Protein AF-A0A1B6GGP2-F1 (afdb_monomer)

Structure (mmCIF, N/CA/C/O backbone):
data_AF-A0A1B6GGP2-F1
#
_entry.id   AF-A0A1B6GGP2-F1
#
loop_
_atom_site.group_PDB
_atom_site.id
_atom_site.type_symbol
_atom_site.label_atom_id
_atom_site.label_alt_id
_atom_site.label_comp_id
_atom_site.label_asym_id
_atom_site.label_entity_id
_atom_site.label_seq_id
_atom_site.pdbx_PDB_ins_code
_atom_site.Cartn_x
_atom_site.Cartn_y
_atom_site.Cartn_z
_atom_site.occupancy
_atom_site.B_iso_or_equiv
_atom_site.auth_seq_id
_atom_site.auth_comp_id
_ato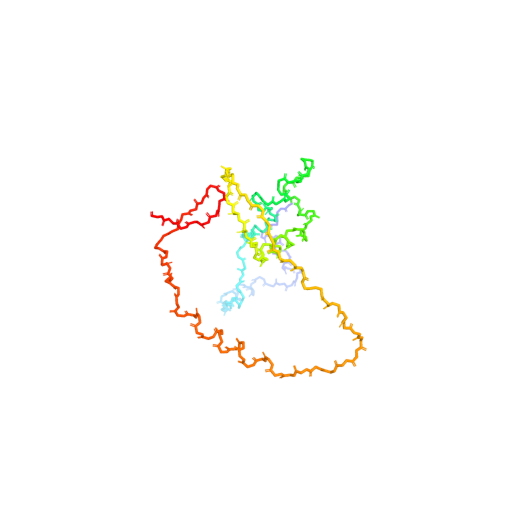m_site.auth_asym_id
_atom_site.auth_atom_id
_atom_site.pdbx_PDB_model_num
ATOM 1 N N . THR A 1 1 ? -20.973 7.653 -6.277 1.00 81.44 1 THR A N 1
ATOM 2 C CA . THR A 1 1 ? -21.259 8.327 -4.993 1.00 81.44 1 THR A CA 1
ATOM 3 C C . THR A 1 1 ? -20.070 8.109 -4.081 1.00 81.44 1 THR A C 1
ATOM 5 O O . THR A 1 1 ? -19.458 7.052 -4.179 1.00 81.44 1 THR A O 1
ATOM 8 N N . MET A 1 2 ? -19.672 9.104 -3.285 1.00 90.56 2 MET A N 1
ATOM 9 C CA . MET A 1 2 ? -18.612 8.913 -2.286 1.00 90.56 2 MET A CA 1
ATOM 10 C C . MET A 1 2 ? -19.253 8.600 -0.935 1.00 90.56 2 MET A C 1
ATOM 12 O O . MET A 1 2 ? -20.185 9.315 -0.566 1.00 90.56 2 MET A O 1
ATOM 16 N N . PRO A 1 3 ? -18.788 7.560 -0.225 1.00 94.00 3 PRO A N 1
ATOM 17 C CA . PRO A 1 3 ? -19.285 7.263 1.107 1.00 94.00 3 PRO A CA 1
ATOM 18 C C . PRO A 1 3 ? -18.897 8.380 2.079 1.00 94.00 3 PRO A C 1
ATOM 20 O O . PRO A 1 3 ? -17.784 8.913 2.033 1.00 94.00 3 PRO A O 1
ATOM 23 N N . THR A 1 4 ? -19.833 8.727 2.950 1.00 95.38 4 THR A N 1
ATOM 24 C CA . THR A 1 4 ? -19.685 9.705 4.027 1.00 95.38 4 THR A CA 1
ATOM 25 C C . THR A 1 4 ? -19.573 9.003 5.381 1.00 95.38 4 THR A C 1
ATOM 27 O O . THR A 1 4 ? -19.863 7.817 5.516 1.00 95.38 4 THR A O 1
ATOM 30 N N . VAL A 1 5 ? -19.174 9.738 6.421 1.00 93.75 5 VAL A N 1
ATOM 31 C CA . VAL A 1 5 ? -19.078 9.194 7.790 1.00 93.75 5 VAL A CA 1
ATOM 32 C C . VAL A 1 5 ? -20.444 8.737 8.319 1.00 93.75 5 VAL A C 1
ATOM 34 O O . VAL A 1 5 ? -20.526 7.752 9.046 1.00 93.75 5 VAL A O 1
ATOM 37 N N . ALA A 1 6 ? -21.527 9.406 7.910 1.00 94.12 6 ALA A N 1
ATOM 38 C CA . ALA A 1 6 ? -22.883 9.006 8.276 1.00 94.12 6 ALA A CA 1
ATOM 39 C C . ALA A 1 6 ? -23.241 7.620 7.714 1.00 94.12 6 ALA A C 1
ATOM 41 O O . ALA A 1 6 ? -23.880 6.827 8.401 1.00 94.12 6 ALA A O 1
ATOM 42 N N . ASP A 1 7 ? -22.766 7.298 6.506 1.00 95.75 7 ASP A N 1
ATOM 43 C CA . ASP A 1 7 ? -22.983 5.984 5.893 1.00 95.75 7 ASP A CA 1
ATOM 44 C C . ASP A 1 7 ? -22.272 4.872 6.684 1.00 95.75 7 ASP A C 1
ATOM 46 O O . ASP A 1 7 ? -22.797 3.768 6.814 1.00 95.75 7 ASP A O 1
ATOM 50 N N . ILE A 1 8 ? -21.109 5.172 7.276 1.00 93.81 8 ILE A N 1
ATOM 51 C CA . ILE A 1 8 ? -20.375 4.240 8.147 1.00 93.81 8 ILE A CA 1
ATOM 52 C C . ILE A 1 8 ? -21.141 4.004 9.450 1.00 93.81 8 ILE A C 1
ATOM 54 O O . ILE A 1 8 ? -21.271 2.860 9.878 1.00 93.81 8 ILE A O 1
ATOM 58 N N . ALA A 1 9 ? -21.686 5.059 10.062 1.00 93.25 9 ALA A N 1
ATOM 59 C CA . ALA A 1 9 ? -22.483 4.928 11.282 1.00 93.25 9 ALA A CA 1
ATOM 60 C C . ALA A 1 9 ? -23.729 4.051 11.057 1.00 93.25 9 ALA A C 1
ATOM 62 O O . ALA A 1 9 ? -24.050 3.206 11.892 1.00 93.25 9 ALA A O 1
ATOM 63 N N . LEU A 1 10 ? -24.392 4.201 9.904 1.00 94.81 10 LEU A N 1
ATOM 64 C CA . LEU A 1 10 ? -25.508 3.337 9.509 1.00 94.81 10 LEU A CA 1
ATOM 65 C C . LEU A 1 10 ? -25.064 1.882 9.309 1.00 94.81 10 LEU A C 1
ATOM 67 O O . LEU A 1 10 ? -25.736 0.977 9.800 1.00 94.81 10 LEU A O 1
ATOM 71 N N . ALA A 1 11 ? -23.929 1.653 8.642 1.00 96.12 11 ALA A N 1
ATOM 72 C CA . ALA A 1 11 ? -23.386 0.311 8.432 1.00 96.12 11 ALA A CA 1
ATOM 73 C C . ALA A 1 11 ? -22.989 -0.380 9.750 1.00 96.12 11 ALA A C 1
ATOM 75 O O . ALA A 1 11 ? -23.264 -1.560 9.937 1.00 96.12 11 ALA A O 1
ATOM 76 N N . PHE A 1 12 ? -22.385 0.350 10.689 1.00 95.69 12 PHE A N 1
ATOM 77 C CA . PHE A 1 12 ? -22.045 -0.178 12.013 1.00 95.69 12 PHE A CA 1
ATOM 78 C C . PHE A 1 12 ? -23.287 -0.536 12.822 1.00 95.69 12 PHE A C 1
ATOM 80 O O . PHE A 1 12 ? -23.315 -1.601 13.435 1.00 95.69 12 PHE A O 1
ATOM 87 N N . ASN A 1 13 ? -24.334 0.287 12.758 1.00 94.62 13 ASN A N 1
ATOM 88 C CA . ASN A 1 13 ? -25.605 -0.036 13.396 1.00 94.62 13 ASN A CA 1
ATOM 89 C C . ASN A 1 13 ? -26.251 -1.298 12.790 1.00 94.62 13 ASN A C 1
A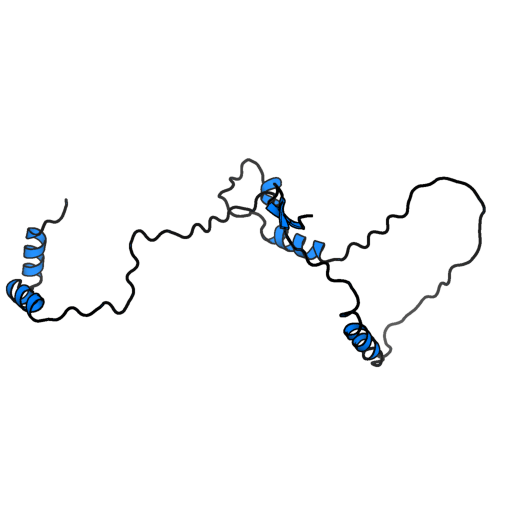TOM 91 O O . ASN A 1 13 ? -26.748 -2.140 13.532 1.00 94.62 13 ASN A O 1
ATOM 95 N N . ASP A 1 14 ? -26.195 -1.465 11.464 1.00 97.12 14 ASP A N 1
ATOM 96 C CA . ASP A 1 14 ? -26.683 -2.673 10.775 1.00 97.12 14 ASP A CA 1
ATOM 97 C C . ASP A 1 14 ? -25.894 -3.935 11.176 1.00 97.12 14 ASP A C 1
ATOM 99 O O . ASP A 1 14 ? -26.455 -5.018 11.323 1.00 97.12 14 ASP A O 1
ATOM 103 N N . TRP A 1 15 ? -24.591 -3.791 11.432 1.00 96.56 15 TRP A N 1
ATOM 104 C CA . TRP A 1 15 ? -23.718 -4.879 11.889 1.00 96.56 15 TRP A CA 1
ATOM 105 C C . TRP A 1 15 ? -23.746 -5.116 13.405 1.00 96.56 15 TRP A C 1
ATOM 107 O O . TRP A 1 15 ? -23.053 -6.011 13.890 1.00 96.56 15 TRP A O 1
ATOM 117 N N . GLY A 1 16 ? -24.531 -4.342 14.160 1.00 95.81 16 GLY A N 1
ATOM 118 C CA . GLY A 1 16 ? -24.600 -4.450 15.619 1.00 95.81 16 GLY A CA 1
ATOM 119 C C . GLY A 1 16 ? -23.326 -3.991 16.335 1.00 95.81 16 GLY A C 1
ATOM 120 O O . GLY A 1 16 ? -23.034 -4.468 17.429 1.00 95.81 16 GLY A O 1
ATOM 121 N N . VAL A 1 17 ? -22.554 -3.089 15.724 1.00 96.00 17 VAL A N 1
ATOM 122 C CA . VAL A 1 17 ? -21.361 -2.475 16.320 1.00 96.00 17 VAL A CA 1
ATOM 123 C C . VAL A 1 17 ? -21.765 -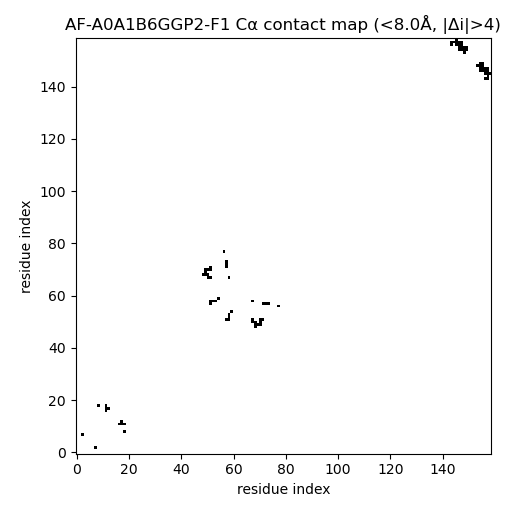1.210 17.080 1.00 96.00 17 VAL A C 1
ATOM 125 O O . VAL A 1 17 ? -22.305 -0.269 16.497 1.00 96.00 17 VAL A O 1
ATOM 128 N N . ASN A 1 18 ? -21.473 -1.169 18.381 1.00 94.81 18 ASN A N 1
ATOM 129 C CA . ASN A 1 18 ? -21.747 -0.013 19.232 1.00 94.81 18 ASN A CA 1
ATOM 130 C C . ASN A 1 18 ? -20.618 1.028 19.133 1.00 94.81 18 ASN A C 1
ATOM 132 O O . ASN A 1 18 ? -19.458 0.742 19.424 1.00 94.81 18 ASN A O 1
ATOM 136 N N . ILE A 1 19 ? -20.963 2.257 18.745 1.00 91.94 19 ILE A N 1
ATOM 137 C CA . ILE A 1 19 ? -19.995 3.349 18.561 1.00 91.94 19 ILE A CA 1
ATOM 138 C C . ILE A 1 19 ? -19.403 3.802 19.903 1.00 91.94 19 ILE A C 1
ATOM 140 O O . ILE A 1 19 ? -18.209 4.079 19.965 1.00 91.94 19 ILE A O 1
ATOM 144 N N . SER A 1 20 ? -20.192 3.829 20.982 1.00 93.88 20 SER A N 1
ATOM 145 C CA . SER A 1 20 ? -19.707 4.250 22.306 1.00 93.88 20 SER A CA 1
ATOM 146 C C . SER A 1 20 ? -18.654 3.293 22.870 1.00 93.88 20 SER A C 1
ATOM 148 O O . SER A 1 20 ? -17.674 3.727 23.465 1.00 93.88 20 SER A O 1
ATOM 150 N N . GLU A 1 21 ? -18.813 1.991 22.627 1.00 95.00 21 GLU A N 1
ATOM 151 C CA . GLU A 1 21 ? -17.805 0.986 22.993 1.00 95.00 21 GLU A CA 1
ATOM 152 C C . GLU A 1 21 ? -16.533 1.124 22.147 1.00 95.00 21 GLU A C 1
ATOM 154 O O . GLU A 1 21 ? -15.435 0.839 22.618 1.00 95.00 21 GLU A O 1
ATOM 159 N N . LEU A 1 22 ? -16.655 1.587 20.897 1.00 92.38 22 LEU A N 1
ATOM 160 C CA . LEU A 1 22 ? -15.503 1.849 20.038 1.00 92.38 22 LEU A CA 1
ATOM 161 C C . LEU A 1 22 ? -14.669 3.030 20.561 1.00 92.38 22 LEU A C 1
ATOM 163 O O . LEU A 1 22 ? -13.442 2.980 20.498 1.00 92.38 22 LEU A O 1
ATOM 167 N N . GLU A 1 23 ? -15.321 4.074 21.084 1.00 92.06 23 GLU A N 1
ATOM 168 C CA . GLU A 1 23 ? -14.646 5.205 21.737 1.00 92.06 23 GLU A CA 1
ATOM 169 C C . GLU A 1 23 ? -13.870 4.738 22.974 1.00 92.06 23 GLU A C 1
ATOM 171 O O . GLU A 1 23 ? -12.679 5.027 23.098 1.00 92.06 23 GLU A O 1
ATOM 176 N N . GLU A 1 24 ? -14.515 3.935 23.825 1.00 96.00 24 GLU A N 1
ATOM 177 C CA . GLU A 1 24 ? -13.888 3.306 24.991 1.00 96.00 24 GLU A CA 1
ATOM 178 C C . GLU A 1 24 ? -12.683 2.439 24.583 1.00 96.00 24 GLU A C 1
ATOM 180 O O . GLU A 1 24 ? -11.599 2.528 25.166 1.00 96.00 24 GLU A O 1
ATOM 185 N N . TYR A 1 25 ? -12.838 1.635 23.529 1.00 94.56 25 TYR A N 1
ATOM 186 C CA . TYR A 1 25 ? -11.772 0.788 23.002 1.00 94.56 25 TYR A CA 1
ATOM 187 C C . TYR A 1 25 ? -10.558 1.607 22.543 1.00 94.56 25 TYR A C 1
ATOM 189 O O . TYR A 1 25 ? -9.424 1.231 22.833 1.00 94.56 25 TYR A O 1
ATOM 197 N N . VAL A 1 26 ? -10.768 2.731 21.852 1.00 92.75 26 VAL A N 1
ATOM 198 C CA . VAL A 1 26 ? -9.669 3.595 21.386 1.00 92.75 26 VAL A CA 1
ATOM 199 C C . VAL A 1 26 ? -8.905 4.226 22.555 1.00 92.75 26 VAL A C 1
ATOM 201 O O . VAL A 1 26 ? -7.691 4.402 22.451 1.00 92.75 26 VAL A O 1
ATOM 204 N N . GLU A 1 27 ? -9.583 4.552 23.658 1.00 94.19 27 GLU A N 1
ATOM 205 C CA . GLU A 1 27 ? -8.951 5.151 24.839 1.00 94.19 27 GLU A CA 1
ATOM 206 C C . GLU A 1 27 ? -8.164 4.126 25.667 1.00 94.19 27 GLU A C 1
ATOM 208 O O . GLU A 1 27 ? -7.039 4.403 26.095 1.00 94.19 27 GLU A O 1
ATOM 213 N N . TYR A 1 28 ? -8.730 2.936 25.881 1.00 95.56 28 TYR A N 1
ATOM 214 C CA . TYR A 1 28 ? -8.164 1.965 26.821 1.00 95.56 28 TYR A CA 1
ATOM 215 C C . TYR A 1 28 ? -7.327 0.859 26.177 1.00 95.56 28 TYR A C 1
ATOM 217 O O . TYR A 1 28 ? -6.543 0.209 26.878 1.00 95.56 28 TYR A O 1
ATOM 225 N N . VAL A 1 29 ? -7.440 0.628 24.867 1.00 95.12 29 VAL A N 1
ATOM 226 C CA . VAL A 1 29 ? -6.671 -0.417 24.181 1.00 95.12 29 VAL A CA 1
ATOM 227 C C . VAL A 1 29 ? -5.464 0.182 23.472 1.00 95.12 29 VAL A C 1
ATOM 229 O O . VAL A 1 29 ? -5.574 0.949 22.519 1.00 95.12 29 VAL A O 1
ATOM 232 N N . ALA A 1 30 ? -4.271 -0.213 23.925 1.00 88.88 30 ALA A N 1
ATOM 233 C CA . ALA A 1 30 ? -3.024 0.216 23.309 1.00 88.88 30 ALA A CA 1
ATOM 234 C C . ALA A 1 30 ? -2.929 -0.287 21.853 1.00 88.88 30 ALA A C 1
ATOM 236 O O . ALA A 1 30 ? -3.176 -1.470 21.591 1.00 88.88 30 ALA A O 1
ATOM 237 N N . PRO A 1 31 ? -2.522 0.567 20.897 1.00 87.12 31 PRO A N 1
ATOM 238 C CA . PRO A 1 31 ? -2.359 0.148 19.516 1.00 87.12 31 PRO A CA 1
ATOM 239 C C . PRO A 1 31 ? -1.230 -0.880 19.412 1.00 87.12 31 PRO A C 1
ATOM 241 O O . PRO A 1 31 ? -0.106 -0.651 19.864 1.00 87.12 31 PRO A O 1
ATOM 244 N N . VAL A 1 32 ? -1.524 -2.016 18.783 1.00 87.81 32 VAL A N 1
ATOM 245 C CA . VAL A 1 32 ? -0.523 -3.049 18.511 1.00 87.81 32 VAL A CA 1
ATOM 246 C C . VAL A 1 32 ? 0.249 -2.658 17.247 1.00 87.81 32 VAL A C 1
ATOM 248 O O . VAL A 1 32 ? -0.376 -2.455 16.201 1.00 87.81 32 VAL A O 1
ATOM 251 N N . PRO A 1 33 ? 1.592 -2.555 17.293 1.00 86.25 33 PRO A N 1
ATOM 252 C CA . PRO A 1 33 ? 2.387 -2.307 16.098 1.00 86.25 33 PRO A CA 1
ATOM 253 C C . PRO A 1 33 ? 2.142 -3.394 15.052 1.00 86.25 33 PRO A C 1
ATOM 255 O O . PRO A 1 33 ? 2.101 -4.582 15.375 1.00 86.25 33 PRO A O 1
ATOM 258 N N . CYS A 1 34 ? 2.006 -3.003 13.785 1.00 83.56 34 CYS A N 1
ATOM 259 C CA . CYS A 1 34 ? 1.874 -3.978 12.711 1.00 83.56 34 CYS A CA 1
ATOM 260 C C . CYS A 1 34 ? 3.152 -4.826 12.639 1.00 83.56 34 CYS A C 1
ATOM 262 O O . CYS A 1 34 ? 4.245 -4.291 12.458 1.00 83.56 34 CYS A O 1
ATOM 264 N N . ALA A 1 35 ? 3.019 -6.148 12.774 1.00 87.81 35 ALA A N 1
ATOM 265 C CA . ALA A 1 35 ? 4.157 -7.067 12.702 1.00 87.81 35 ALA A CA 1
ATOM 266 C C . ALA A 1 35 ? 4.776 -7.142 11.292 1.00 87.81 35 ALA A C 1
ATOM 268 O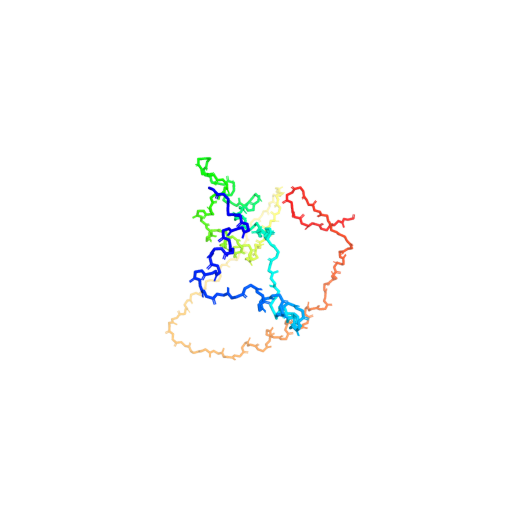 O . ALA A 1 35 ? 5.892 -7.632 11.131 1.00 87.81 35 ALA A O 1
ATOM 269 N N . VAL A 1 36 ? 4.054 -6.671 10.271 1.00 89.50 36 VAL A N 1
ATOM 270 C CA . VAL A 1 36 ? 4.456 -6.727 8.866 1.00 89.50 36 VAL A CA 1
ATOM 271 C C . VAL A 1 36 ? 4.632 -5.309 8.336 1.00 89.50 36 VAL A C 1
ATOM 273 O O . VAL A 1 36 ? 3.795 -4.437 8.560 1.00 89.50 36 VAL A O 1
ATOM 276 N N . SER A 1 37 ? 5.719 -5.080 7.600 1.00 86.31 37 SER A N 1
ATOM 277 C CA . SER A 1 37 ? 5.919 -3.821 6.885 1.00 86.31 37 SER A CA 1
ATOM 278 C C . SER A 1 37 ? 4.847 -3.676 5.805 1.00 86.31 37 SER A C 1
ATOM 280 O O . SER A 1 37 ? 4.819 -4.447 4.844 1.00 86.31 37 SER A O 1
ATOM 282 N N . VAL A 1 38 ? 3.948 -2.705 5.970 1.00 84.56 38 VAL A N 1
ATOM 283 C CA . VAL A 1 38 ? 2.935 -2.395 4.958 1.00 84.56 38 VAL A CA 1
ATOM 284 C C . VAL A 1 38 ? 3.618 -1.630 3.819 1.00 84.56 38 VAL A C 1
ATOM 286 O O . VAL A 1 38 ? 4.196 -0.566 4.069 1.00 84.56 38 VAL A O 1
ATOM 289 N N . PRO A 1 39 ? 3.575 -2.133 2.571 1.00 82.62 39 PRO A N 1
ATOM 290 C CA . PRO A 1 39 ? 4.160 -1.429 1.442 1.00 82.62 39 PRO A CA 1
ATOM 291 C C . PRO A 1 39 ? 3.453 -0.087 1.245 1.00 82.62 39 PRO A C 1
ATOM 293 O O . PRO A 1 39 ? 2.223 -0.001 1.229 1.00 82.62 39 PRO A O 1
ATOM 296 N N . LYS A 1 40 ? 4.239 0.980 1.097 1.00 85.12 40 LYS A N 1
ATOM 297 C CA . LYS A 1 40 ? 3.705 2.311 0.812 1.00 85.12 40 LYS A CA 1
ATOM 298 C C . LYS A 1 40 ? 3.284 2.357 -0.650 1.00 85.12 40 LYS A C 1
ATOM 300 O O . LYS A 1 40 ? 4.124 2.234 -1.534 1.00 85.12 40 LYS A O 1
ATOM 305 N N . PHE A 1 41 ? 1.987 2.517 -0.888 1.00 82.62 41 PHE A N 1
ATOM 306 C CA . PHE A 1 41 ? 1.464 2.721 -2.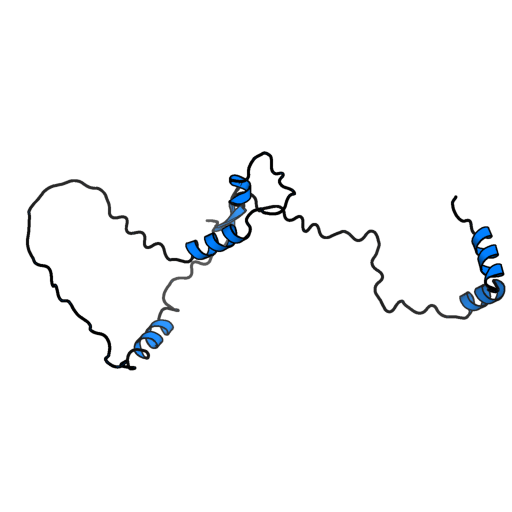231 1.00 82.62 41 PHE A CA 1
ATOM 307 C C . PHE A 1 41 ? 1.508 4.205 -2.625 1.00 82.62 41 PHE A C 1
ATOM 309 O O . PHE A 1 41 ? 1.261 5.063 -1.776 1.00 82.62 41 PHE A O 1
ATOM 316 N N . PRO A 1 42 ? 1.764 4.507 -3.908 1.00 88.88 42 PRO A N 1
ATOM 317 C CA . PRO A 1 42 ? 2.063 3.553 -4.976 1.00 88.88 42 PRO A CA 1
ATOM 318 C C . PRO A 1 42 ? 3.484 2.983 -4.849 1.00 88.88 42 PRO A C 1
ATOM 320 O O . PRO A 1 42 ? 4.442 3.727 -4.675 1.00 88.88 42 PRO A O 1
ATOM 323 N N . VAL A 1 43 ? 3.607 1.655 -4.932 1.00 82.06 43 VAL A N 1
ATOM 324 C CA . VAL A 1 43 ? 4.911 0.986 -4.980 1.00 82.06 43 VAL A CA 1
ATOM 325 C C . VAL A 1 43 ? 5.487 1.230 -6.370 1.00 82.06 43 VAL A C 1
ATOM 327 O O . VAL A 1 43 ? 4.833 0.908 -7.368 1.00 82.06 43 VAL A O 1
ATOM 330 N N . GLU A 1 44 ? 6.680 1.818 -6.442 1.00 77.81 44 GLU A N 1
ATOM 331 C CA . GLU A 1 44 ? 7.412 1.930 -7.702 1.00 77.81 44 GLU A CA 1
ATOM 332 C C . GLU A 1 44 ? 7.608 0.521 -8.266 1.00 77.81 44 GLU A C 1
ATOM 334 O O . GLU A 1 44 ? 8.111 -0.372 -7.587 1.00 77.81 44 GLU A O 1
ATOM 339 N N . ARG A 1 45 ? 7.127 0.283 -9.489 1.00 77.94 45 ARG A N 1
ATOM 340 C CA . ARG A 1 45 ? 7.344 -1.004 -10.145 1.00 77.94 45 ARG A CA 1
ATOM 341 C C . ARG A 1 45 ? 8.746 -1.013 -10.719 1.00 77.94 45 ARG A C 1
ATOM 343 O O . ARG A 1 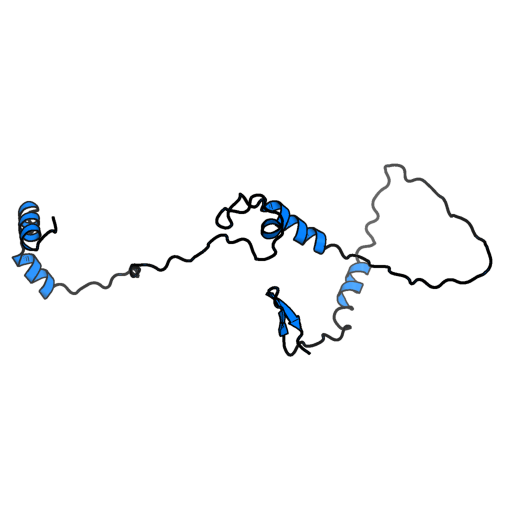45 ? 9.067 -0.148 -11.533 1.00 77.94 45 ARG A O 1
ATOM 350 N N . ASP A 1 46 ? 9.523 -2.029 -10.364 1.00 74.25 46 ASP A N 1
ATOM 351 C CA . ASP A 1 46 ? 10.794 -2.287 -11.025 1.00 74.25 46 ASP A CA 1
ATOM 352 C C . ASP A 1 46 ? 10.553 -2.448 -12.530 1.00 74.25 46 ASP A C 1
ATOM 354 O O . ASP A 1 46 ? 9.787 -3.300 -12.996 1.00 74.25 4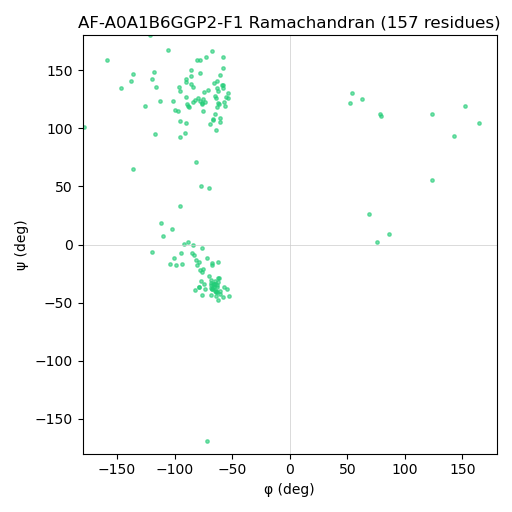6 ASP A O 1
ATOM 358 N N . SER A 1 47 ? 11.174 -1.563 -13.307 1.00 70.25 47 SER A N 1
ATOM 359 C CA . SER A 1 47 ? 11.034 -1.513 -14.758 1.00 70.25 47 SER A CA 1
ATOM 360 C C . SER A 1 47 ? 11.953 -2.549 -15.404 1.00 70.25 47 SER A C 1
ATOM 362 O O . SER A 1 47 ? 12.932 -2.204 -16.065 1.00 70.25 47 SER A O 1
ATOM 364 N N . HIS A 1 48 ? 11.621 -3.833 -15.259 1.00 68.56 48 HIS A N 1
ATOM 365 C CA . HIS A 1 48 ? 12.216 -4.920 -16.049 1.00 68.56 48 HIS A CA 1
ATOM 366 C C . HIS A 1 48 ? 11.620 -4.957 -17.459 1.00 68.56 48 HIS A C 1
ATOM 368 O O . HIS A 1 48 ? 11.136 -5.986 -17.931 1.00 68.56 48 HIS A O 1
ATOM 374 N N . LEU A 1 49 ? 11.596 -3.808 -18.133 1.00 71.00 49 LEU A N 1
ATOM 375 C CA . LEU A 1 49 ? 11.298 -3.803 -19.553 1.00 71.00 49 LEU A CA 1
ATOM 376 C C . LEU A 1 49 ? 12.401 -4.633 -20.207 1.00 71.00 49 LEU A C 1
ATOM 378 O O . LEU A 1 49 ? 13.579 -4.318 -20.047 1.00 71.00 49 LEU A O 1
ATOM 382 N N . ASN A 1 50 ? 12.017 -5.711 -20.892 1.00 69.69 50 ASN A N 1
ATOM 383 C CA . ASN A 1 50 ? 12.911 -6.595 -21.645 1.00 69.69 50 ASN A CA 1
ATOM 384 C C . ASN A 1 50 ? 13.448 -5.876 -22.893 1.00 69.69 50 ASN A C 1
ATOM 386 O O . ASN A 1 50 ? 13.352 -6.384 -24.008 1.00 69.69 50 ASN A O 1
ATOM 390 N N . LEU A 1 51 ? 13.952 -4.654 -22.713 1.00 78.25 51 LEU A N 1
ATOM 391 C CA . LEU A 1 51 ? 14.576 -3.876 -23.757 1.00 78.25 51 LEU A CA 1
ATOM 392 C C . LEU A 1 51 ? 15.812 -4.643 -24.192 1.00 78.25 51 LEU A C 1
ATOM 394 O O . LEU A 1 51 ? 16.729 -4.900 -23.407 1.00 78.25 51 LEU A O 1
ATOM 398 N N . LEU A 1 52 ? 15.801 -5.028 -25.458 1.00 79.94 52 LEU A N 1
ATOM 399 C CA . LEU A 1 52 ? 16.944 -5.661 -26.078 1.00 79.94 52 LEU A CA 1
ATOM 400 C C . LEU A 1 52 ? 18.143 -4.713 -25.976 1.00 79.94 52 LEU A C 1
ATOM 402 O O . LEU A 1 52 ? 18.019 -3.501 -26.175 1.00 79.94 52 LEU A O 1
ATOM 406 N N . LYS A 1 53 ? 19.317 -5.260 -25.650 1.00 83.19 53 LYS A N 1
ATOM 407 C CA . LYS A 1 53 ? 20.532 -4.457 -25.466 1.00 83.19 53 LYS A CA 1
ATOM 408 C C . LYS A 1 53 ? 20.834 -3.677 -26.755 1.00 83.19 53 LYS A C 1
ATOM 410 O O . LYS A 1 53 ? 20.790 -4.283 -27.831 1.00 83.19 53 LYS A O 1
ATOM 415 N N . PRO A 1 54 ? 21.177 -2.377 -26.694 1.00 82.25 54 PRO A N 1
ATOM 416 C CA . PRO A 1 54 ? 21.594 -1.624 -27.874 1.00 82.25 54 PRO A CA 1
ATOM 417 C C . PRO A 1 54 ? 22.746 -2.328 -28.602 1.00 82.25 54 PRO A C 1
ATOM 419 O O . PRO A 1 54 ? 23.721 -2.735 -27.976 1.00 82.25 54 PRO A O 1
ATOM 422 N N . GLY A 1 55 ? 22.621 -2.512 -29.918 1.00 81.06 55 GLY A N 1
ATOM 423 C CA . GLY A 1 55 ? 23.615 -3.236 -30.719 1.00 81.06 55 GLY A CA 1
ATOM 424 C C . GLY A 1 55 ? 23.589 -4.764 -30.576 1.00 81.06 55 GLY A C 1
ATOM 425 O O . GLY A 1 55 ? 24.403 -5.428 -31.214 1.00 81.06 55 GLY A O 1
ATOM 426 N N . SER A 1 56 ? 22.664 -5.336 -29.791 1.00 86.62 56 SER A N 1
ATOM 427 C CA . SER A 1 56 ? 22.396 -6.780 -29.835 1.00 86.62 56 SER A CA 1
ATOM 428 C C . SER A 1 56 ? 21.990 -7.194 -31.244 1.00 86.62 56 SER A C 1
ATOM 430 O O . SER A 1 56 ? 21.419 -6.410 -32.012 1.00 86.62 56 SER A O 1
ATOM 432 N N . ARG A 1 57 ? 22.277 -8.451 -31.586 1.00 86.19 57 ARG A N 1
ATOM 433 C CA . ARG A 1 57 ? 22.005 -8.985 -32.918 1.00 86.19 57 ARG A CA 1
ATOM 434 C C . ARG A 1 57 ? 20.554 -8.756 -33.314 1.00 86.19 57 ARG A C 1
ATOM 436 O O . ARG A 1 57 ? 20.299 -8.291 -34.415 1.00 86.19 57 ARG A O 1
ATOM 443 N N . GLU A 1 58 ? 19.626 -9.011 -32.396 1.00 89.44 58 GLU A N 1
ATOM 444 C CA . GLU A 1 58 ? 18.210 -8.811 -32.662 1.00 89.44 58 GLU A CA 1
ATOM 445 C C . GLU A 1 58 ? 17.842 -7.331 -32.834 1.00 89.44 58 GLU A C 1
ATOM 447 O O . GLU A 1 58 ? 17.094 -7.018 -33.751 1.00 89.44 58 GLU A O 1
ATOM 452 N N . VAL A 1 59 ? 18.414 -6.395 -32.066 1.00 89.62 59 VAL A N 1
ATOM 453 C CA . VAL A 1 59 ? 18.195 -4.949 -32.295 1.00 89.62 59 VAL A CA 1
ATOM 454 C C . VAL A 1 59 ? 18.597 -4.525 -33.707 1.00 89.62 59 VAL A C 1
ATOM 456 O O . VAL A 1 59 ? 17.920 -3.692 -34.306 1.00 89.62 59 VAL A O 1
ATOM 459 N N . VAL A 1 60 ? 19.668 -5.110 -34.246 1.00 88.38 60 VAL A N 1
ATOM 460 C CA . VAL A 1 60 ? 20.202 -4.773 -35.573 1.00 88.38 60 VAL A CA 1
ATOM 461 C C . VAL A 1 60 ? 19.461 -5.491 -36.702 1.00 88.38 60 VAL A C 1
ATOM 463 O O . VAL A 1 60 ? 19.260 -4.909 -37.766 1.00 88.38 60 VAL A O 1
ATOM 466 N N . THR A 1 61 ? 19.081 -6.755 -36.507 1.00 89.31 61 THR A N 1
ATOM 467 C CA . THR A 1 61 ? 18.551 -7.605 -37.587 1.00 89.31 61 THR A CA 1
ATOM 468 C C . THR A 1 61 ? 17.034 -7.736 -37.590 1.00 89.31 61 THR A C 1
ATOM 470 O O . THR A 1 61 ? 16.477 -8.241 -38.569 1.00 89.31 61 THR A O 1
ATOM 473 N N . ARG A 1 62 ? 16.343 -7.301 -36.530 1.00 89.31 62 ARG A N 1
ATOM 474 C CA . ARG A 1 62 ? 14.883 -7.399 -36.461 1.00 89.31 62 ARG A CA 1
ATOM 475 C C . ARG A 1 62 ? 14.204 -6.563 -37.558 1.00 89.31 62 ARG A C 1
ATOM 477 O O . ARG A 1 62 ? 14.627 -5.438 -37.830 1.00 89.31 62 ARG A O 1
ATOM 484 N N . PRO A 1 63 ? 13.116 -7.064 -38.165 1.00 92.31 63 PRO A N 1
ATOM 485 C CA . PRO A 1 63 ? 12.337 -6.299 -39.132 1.00 92.31 63 PRO A CA 1
ATOM 486 C C . PRO A 1 63 ? 11.740 -5.017 -38.539 1.00 92.31 63 PRO A C 1
ATOM 488 O O . PRO A 1 63 ? 11.278 -4.999 -37.400 1.00 92.31 63 PRO A O 1
ATOM 491 N N . VAL A 1 64 ? 11.647 -3.964 -39.356 1.00 91.56 64 VAL A N 1
ATOM 492 C CA . VAL A 1 64 ? 11.150 -2.632 -38.945 1.00 91.56 64 VAL A CA 1
ATOM 493 C C . VAL A 1 64 ? 9.696 -2.659 -38.452 1.00 91.56 64 VAL A C 1
ATOM 495 O O . VAL A 1 64 ? 9.316 -1.860 -37.603 1.00 91.56 64 VAL A O 1
ATOM 498 N N . HIS A 1 65 ? 8.876 -3.591 -38.943 1.00 94.19 65 HIS A N 1
ATOM 499 C CA . HIS A 1 65 ? 7.483 -3.740 -38.507 1.00 94.19 65 HIS A CA 1
ATOM 500 C C . HIS A 1 65 ? 7.334 -4.415 -37.129 1.00 94.19 65 HIS A C 1
ATOM 502 O O . HIS A 1 65 ? 6.214 -4.574 -36.647 1.00 94.19 65 HIS A O 1
ATOM 508 N N . ILE A 1 66 ? 8.430 -4.855 -36.503 1.00 91.44 66 ILE A N 1
ATOM 509 C CA . ILE A 1 66 ? 8.440 -5.433 -35.155 1.00 91.44 66 ILE A CA 1
ATOM 510 C C . ILE A 1 66 ? 8.929 -4.361 -34.192 1.00 91.44 66 ILE A C 1
ATOM 512 O O . ILE A 1 66 ? 10.009 -3.802 -34.358 1.00 91.44 66 ILE A O 1
ATOM 516 N N . HIS A 1 67 ? 8.139 -4.046 -33.172 1.00 87.62 67 HIS A N 1
ATOM 517 C CA . HIS A 1 67 ? 8.433 -2.928 -32.279 1.00 87.62 67 HIS A CA 1
ATOM 518 C C . HIS A 1 67 ? 9.372 -3.327 -31.131 1.00 87.62 67 HIS A C 1
ATOM 520 O O . HIS A 1 67 ? 9.409 -4.480 -30.721 1.00 87.62 67 HIS A O 1
ATOM 526 N N . GLU A 1 68 ? 10.182 -2.393 -30.633 1.00 82.44 68 GLU A N 1
ATOM 527 C CA . GLU A 1 68 ? 11.254 -2.623 -29.633 1.00 82.44 68 GLU A CA 1
ATOM 528 C C . GLU A 1 68 ? 10.771 -3.025 -28.241 1.00 82.44 68 GLU A C 1
ATOM 530 O O . GLU A 1 68 ? 11.542 -3.557 -27.454 1.00 82.44 68 GLU A O 1
ATOM 535 N N . HIS A 1 69 ? 9.493 -2.795 -27.947 1.00 84.06 69 HIS A N 1
ATOM 536 C CA . HIS A 1 69 ? 8.874 -3.194 -26.688 1.00 84.06 69 HIS A CA 1
ATOM 537 C C . HIS A 1 69 ? 8.415 -4.658 -26.694 1.00 84.06 69 HIS A C 1
ATOM 539 O O . HIS A 1 69 ? 7.979 -5.162 -25.660 1.00 84.06 69 HIS A O 1
ATOM 545 N N . LEU A 1 70 ? 8.446 -5.326 -27.854 1.00 86.44 70 LEU A N 1
ATOM 546 C CA . LEU A 1 70 ? 8.147 -6.747 -27.938 1.00 86.44 70 LEU A CA 1
ATOM 547 C C . LEU A 1 70 ? 9.357 -7.563 -27.460 1.00 86.44 70 LEU A C 1
ATOM 549 O O . LEU A 1 70 ? 10.494 -7.132 -27.658 1.00 86.44 70 LEU A O 1
ATOM 553 N N . PRO A 1 71 ? 9.128 -8.736 -26.845 1.00 86.69 71 PRO A N 1
ATOM 554 C CA . PRO A 1 71 ? 10.207 -9.630 -26.444 1.00 86.69 71 PRO A CA 1
ATOM 555 C C . PRO A 1 71 ? 11.092 -10.050 -27.621 1.00 86.69 71 PRO A C 1
ATOM 557 O O . PRO A 1 71 ? 10.656 -10.019 -28.773 1.00 86.69 71 PRO A O 1
ATOM 560 N N . ALA A 1 72 ? 12.298 -10.526 -27.303 1.00 86.56 72 ALA A N 1
ATOM 561 C CA . ALA A 1 72 ? 13.189 -11.125 -28.288 1.00 86.56 72 ALA A CA 1
ATOM 562 C C . ALA A 1 72 ? 12.494 -12.291 -29.023 1.00 86.56 72 ALA A C 1
ATOM 564 O O . ALA A 1 72 ? 11.981 -13.212 -28.385 1.00 86.56 72 ALA A O 1
ATOM 565 N N . MET A 1 73 ? 12.489 -12.271 -30.355 1.00 87.25 73 MET A N 1
ATOM 566 C CA . MET A 1 73 ? 11.986 -13.342 -31.215 1.00 87.25 73 MET A CA 1
ATOM 567 C C . MET A 1 73 ? 12.860 -14.591 -31.141 1.00 87.25 73 MET A C 1
ATOM 569 O O . MET A 1 73 ? 12.348 -15.705 -31.296 1.00 87.25 73 MET A O 1
ATOM 573 N N . HIS A 1 74 ? 14.174 -14.421 -30.949 1.00 85.69 74 HIS A N 1
ATOM 574 C CA . HIS A 1 74 ? 15.127 -15.532 -30.964 1.00 85.69 74 HIS A CA 1
ATOM 575 C C . HIS A 1 74 ? 16.156 -15.465 -29.820 1.00 85.69 74 HIS A C 1
ATOM 577 O O . HIS A 1 74 ? 17.355 -15.345 -30.098 1.00 85.69 74 HIS A O 1
ATOM 583 N N . PRO A 1 75 ? 15.726 -15.594 -28.548 1.00 82.81 75 PRO A N 1
ATOM 584 C CA . PRO A 1 75 ? 16.622 -15.526 -27.388 1.00 82.81 75 PRO A CA 1
ATOM 585 C C . PRO A 1 75 ? 17.804 -16.507 -27.466 1.00 82.81 75 PRO A C 1
ATOM 587 O O . PRO A 1 75 ? 18.935 -16.164 -27.135 1.00 82.81 75 PRO A O 1
ATOM 590 N N . GLN A 1 76 ? 17.560 -17.715 -27.979 1.00 82.19 76 GLN A N 1
ATOM 591 C CA . GLN A 1 76 ? 18.548 -18.793 -28.066 1.00 82.19 76 GLN A CA 1
ATOM 592 C C . GLN A 1 76 ? 19.761 -18.455 -28.944 1.00 82.19 76 GLN A C 1
ATOM 594 O O . GLN A 1 76 ? 20.862 -18.944 -28.709 1.00 82.19 76 GLN A O 1
ATOM 599 N N . LEU A 1 77 ? 19.581 -17.591 -29.946 1.00 79.25 77 LEU A N 1
ATOM 600 C CA . LEU A 1 77 ? 20.651 -17.270 -30.886 1.00 79.25 77 LEU A CA 1
ATOM 601 C C . LEU A 1 77 ? 21.659 -16.266 -30.303 1.00 79.25 77 LEU A C 1
ATOM 603 O O . LEU A 1 77 ? 22.739 -16.088 -30.864 1.00 79.25 77 LEU A O 1
ATOM 607 N N . GLU A 1 78 ? 21.305 -15.591 -29.205 1.00 70.88 78 GLU A N 1
ATOM 608 C CA . GLU A 1 78 ? 22.220 -14.718 -28.469 1.00 70.88 78 GLU A CA 1
ATOM 609 C C . GLU A 1 78 ? 23.167 -15.555 -27.585 1.00 70.88 78 GLU A C 1
ATOM 611 O O . GLU A 1 78 ? 24.358 -15.261 -27.524 1.00 70.88 78 GLU A O 1
ATOM 616 N N . GLU A 1 79 ? 22.683 -16.655 -26.990 1.00 70.31 79 GLU A N 1
ATOM 617 C CA . GLU A 1 79 ? 23.473 -17.590 -26.162 1.00 70.31 79 GLU A CA 1
ATOM 618 C C . GLU A 1 79 ? 24.576 -18.314 -26.954 1.00 70.31 79 GLU A C 1
ATOM 620 O O . GLU A 1 79 ? 25.707 -18.461 -26.482 1.00 70.31 79 GLU A O 1
ATOM 625 N N . GLU A 1 80 ? 24.278 -18.713 -28.190 1.00 65.31 80 GLU A N 1
ATOM 626 C CA . GLU A 1 80 ? 25.214 -19.419 -29.074 1.00 65.31 80 GLU A CA 1
ATOM 627 C C . GLU A 1 80 ? 26.431 -18.558 -29.463 1.00 65.31 80 GLU A C 1
ATOM 629 O O . GLU A 1 80 ? 27.542 -19.075 -29.604 1.00 65.31 80 GLU A O 1
ATOM 634 N N . GLU A 1 81 ? 26.276 -17.234 -29.567 1.00 62.53 81 GLU A N 1
ATOM 635 C CA . GLU A 1 81 ? 27.383 -16.323 -29.887 1.00 62.53 81 GLU A CA 1
ATOM 636 C C . GLU A 1 81 ? 28.415 -16.237 -28.748 1.00 62.53 81 GLU A C 1
ATOM 638 O O . GLU A 1 81 ? 29.624 -16.150 -29.004 1.00 62.53 81 GLU A O 1
ATOM 643 N N . TYR A 1 82 ? 27.970 -16.313 -27.490 1.00 58.38 82 TYR A N 1
ATOM 644 C CA . TYR A 1 82 ? 28.876 -16.343 -26.338 1.00 58.38 82 TYR A CA 1
ATOM 645 C C . TYR A 1 82 ? 29.705 -17.631 -26.300 1.00 58.38 82 TYR A C 1
ATOM 647 O O . TYR A 1 82 ? 30.878 -17.587 -25.926 1.00 58.38 82 TYR A O 1
ATOM 655 N N . LEU A 1 83 ? 29.137 -18.755 -26.743 1.00 59.12 83 LEU A N 1
ATOM 656 C CA . LEU A 1 83 ? 29.838 -20.038 -26.799 1.00 59.12 83 LEU A CA 1
ATOM 657 C C . LEU A 1 83 ? 30.865 -20.085 -27.943 1.00 59.12 83 LEU A C 1
ATOM 659 O O . LEU A 1 83 ? 31.975 -20.589 -27.765 1.00 59.12 83 LEU A O 1
ATOM 663 N N . VAL A 1 84 ? 30.540 -19.502 -29.102 1.00 57.31 84 VAL A N 1
ATOM 664 C CA . VAL A 1 84 ? 31.454 -19.455 -30.258 1.00 57.31 84 VAL A CA 1
ATOM 665 C C . VAL A 1 84 ? 32.687 -18.587 -29.965 1.00 57.31 84 VAL A C 1
ATOM 667 O O . VAL A 1 84 ? 33.804 -18.965 -30.330 1.00 57.31 84 VAL A O 1
ATOM 670 N N . LYS A 1 85 ? 32.532 -17.476 -29.232 1.00 55.97 85 LYS A N 1
ATOM 671 C CA . LYS A 1 85 ? 33.650 -16.588 -28.846 1.00 55.97 85 LYS A CA 1
ATOM 672 C C . LYS A 1 85 ? 34.598 -17.168 -27.785 1.00 55.97 85 LYS A C 1
ATOM 674 O O . LYS A 1 85 ? 35.667 -16.600 -27.577 1.00 55.97 85 LYS A O 1
ATOM 679 N N . GLN A 1 86 ? 34.251 -18.279 -27.127 1.00 50.34 86 GLN A N 1
ATOM 680 C CA . GLN A 1 86 ? 35.144 -18.973 -26.184 1.00 50.34 86 GLN A CA 1
ATOM 681 C C . GLN A 1 86 ? 36.106 -19.961 -26.861 1.00 50.34 86 GLN A C 1
ATOM 683 O O . GLN A 1 86 ? 37.010 -20.483 -26.208 1.00 50.34 86 GLN A O 1
ATOM 688 N N . SER A 1 87 ? 35.954 -20.208 -28.164 1.00 45.19 87 SER A N 1
ATOM 689 C CA . SER A 1 87 ? 36.952 -20.960 -28.922 1.00 45.19 87 SER A CA 1
ATOM 690 C C . SER A 1 87 ? 38.139 -20.039 -29.250 1.00 45.19 87 SER A C 1
ATOM 692 O O . SER A 1 87 ? 37.931 -18.965 -29.819 1.00 45.19 87 SER A O 1
ATOM 694 N N . PRO A 1 88 ? 39.387 -20.381 -28.869 1.00 43.41 88 PRO A N 1
ATOM 695 C CA . PRO A 1 88 ? 40.528 -19.544 -29.201 1.00 43.41 88 PRO A CA 1
ATOM 696 C C . PRO A 1 88 ? 40.716 -19.565 -30.718 1.00 43.41 88 PRO A C 1
ATOM 698 O O . PRO A 1 88 ? 41.158 -20.560 -31.290 1.00 43.41 88 PRO A O 1
ATOM 701 N N . LEU A 1 89 ? 40.375 -18.454 -31.369 1.00 43.06 89 LEU A N 1
ATOM 702 C CA . LEU A 1 89 ? 40.761 -18.183 -32.745 1.00 43.06 89 LEU A CA 1
ATOM 703 C C . LEU A 1 89 ? 42.293 -18.082 -32.786 1.00 43.06 89 LEU A C 1
ATOM 705 O O . LEU A 1 89 ? 42.870 -17.059 -32.422 1.00 43.06 89 LEU A O 1
ATOM 709 N N . SER A 1 90 ? 42.967 -19.159 -33.189 1.00 48.16 90 SER A N 1
ATOM 710 C CA . SER A 1 90 ? 44.379 -19.121 -33.565 1.00 48.16 90 SER A CA 1
ATOM 711 C C . SER A 1 90 ? 44.498 -18.343 -34.875 1.00 48.16 90 SER A C 1
ATOM 713 O O . SER A 1 90 ? 44.130 -18.838 -35.941 1.00 48.16 90 SER A O 1
ATOM 715 N N . VAL A 1 91 ? 44.954 -17.099 -34.773 1.00 40.09 91 VAL A N 1
ATOM 716 C CA . VAL A 1 91 ? 45.209 -16.214 -35.908 1.00 40.09 91 VAL A CA 1
ATOM 717 C C . VAL A 1 91 ? 46.664 -16.405 -36.333 1.00 40.09 91 VAL A C 1
ATOM 719 O O . VAL A 1 91 ? 47.555 -15.790 -35.757 1.00 40.09 91 VAL A O 1
ATOM 722 N N . ASP A 1 92 ? 46.905 -17.248 -37.338 1.00 42.34 92 ASP A N 1
ATOM 723 C CA . ASP A 1 92 ? 48.150 -17.208 -38.110 1.00 42.34 92 ASP A CA 1
ATOM 724 C C . ASP A 1 92 ? 47.942 -16.254 -39.292 1.00 42.34 92 ASP A C 1
ATOM 726 O O . ASP A 1 92 ? 47.259 -16.572 -40.266 1.00 42.34 92 ASP A O 1
ATOM 730 N N . ILE A 1 93 ? 48.513 -15.054 -39.190 1.00 37.34 93 ILE A N 1
ATOM 731 C CA . ILE A 1 93 ? 48.646 -14.112 -40.306 1.00 37.34 93 ILE A CA 1
ATOM 732 C C . ILE A 1 93 ? 50.146 -13.925 -40.541 1.00 37.34 93 ILE A C 1
ATOM 734 O O . ILE A 1 93 ? 50.806 -13.131 -39.873 1.00 37.34 93 ILE A O 1
ATOM 738 N N . THR A 1 94 ? 50.692 -14.697 -41.479 1.00 33.69 94 THR A N 1
ATOM 739 C CA . THR A 1 94 ? 52.033 -14.495 -42.044 1.00 33.69 94 THR A CA 1
ATOM 740 C C . THR A 1 94 ? 51.952 -13.582 -43.263 1.00 33.69 94 THR A C 1
ATOM 742 O O . THR A 1 94 ? 51.018 -13.677 -44.057 1.00 33.69 94 THR A O 1
ATOM 745 N N . GLY A 1 95 ? 52.933 -12.682 -43.362 1.00 35.19 95 GLY A N 1
ATOM 746 C CA . GLY A 1 95 ? 52.959 -11.513 -44.235 1.00 35.19 95 GLY A CA 1
ATOM 747 C C . GLY A 1 95 ? 53.050 -11.765 -45.741 1.00 35.19 95 GLY A C 1
ATOM 748 O O . GLY A 1 95 ? 53.390 -12.845 -46.218 1.00 35.19 95 GLY A O 1
ATOM 749 N N . THR A 1 96 ? 52.779 -10.685 -46.470 1.00 32.84 96 THR A N 1
ATOM 750 C CA . THR A 1 96 ? 52.953 -10.538 -47.915 1.00 32.84 96 THR A CA 1
ATOM 751 C C . THR A 1 96 ? 54.284 -9.836 -48.180 1.00 32.84 96 THR A C 1
ATOM 753 O O . THR A 1 96 ? 54.398 -8.664 -47.859 1.00 32.84 96 THR A O 1
ATOM 756 N N . GLU A 1 97 ? 55.251 -10.508 -48.805 1.00 35.72 97 GLU A N 1
ATOM 757 C CA . GLU A 1 97 ? 56.374 -9.883 -49.527 1.00 35.72 97 GLU A CA 1
ATOM 758 C C . GLU A 1 97 ? 56.733 -10.787 -50.731 1.00 35.72 97 GLU A C 1
ATOM 760 O O . GLU A 1 97 ? 56.795 -12.010 -50.560 1.00 35.72 97 GLU A O 1
ATOM 765 N N . PRO A 1 98 ? 56.943 -10.259 -51.955 1.00 41.72 98 PRO A N 1
ATOM 766 C CA . PRO A 1 98 ? 57.253 -11.068 -53.131 1.00 41.72 98 PRO A CA 1
ATOM 767 C C . PRO A 1 98 ? 58.768 -11.137 -53.386 1.00 41.72 98 PRO A C 1
ATOM 769 O O . PRO A 1 98 ? 59.446 -10.113 -53.412 1.00 41.72 98 PRO A O 1
ATOM 772 N N . GLY A 1 99 ? 59.311 -12.323 -53.682 1.00 30.88 99 GLY A N 1
ATOM 773 C CA . GLY A 1 99 ? 60.668 -12.407 -54.234 1.00 30.88 99 GLY A CA 1
ATOM 774 C C . GLY A 1 99 ? 61.347 -13.776 -54.195 1.00 30.88 99 GLY A C 1
ATOM 775 O O . GLY A 1 99 ? 61.872 -14.170 -53.169 1.00 30.88 99 GLY A O 1
ATOM 776 N N . SER A 1 100 ? 61.406 -14.414 -55.370 1.00 32.56 100 SER A N 1
ATOM 777 C CA . SER A 1 100 ? 62.504 -15.235 -55.920 1.00 32.56 100 SER A CA 1
ATOM 778 C C . SER A 1 100 ? 63.119 -16.399 -55.110 1.00 32.56 100 SER A C 1
ATOM 780 O O . SER A 1 100 ? 63.819 -16.194 -54.127 1.00 32.56 100 SER A O 1
ATOM 782 N N . GLY A 1 101 ? 63.057 -17.608 -55.693 1.00 31.89 101 GLY A N 1
ATOM 783 C CA . GLY A 1 101 ? 64.218 -18.512 -55.722 1.00 31.89 101 GLY A CA 1
ATOM 784 C C . GLY A 1 101 ? 64.067 -19.919 -55.125 1.00 31.89 101 GLY A C 1
ATOM 785 O O . GLY A 1 101 ? 64.096 -20.104 -53.918 1.00 31.89 101 GLY A O 1
ATOM 786 N N . THR A 1 102 ? 64.120 -20.913 -56.022 1.00 36.00 102 THR A N 1
ATOM 787 C CA . THR A 1 102 ? 64.651 -22.289 -55.853 1.00 36.00 102 THR A CA 1
ATOM 788 C C . THR A 1 102 ? 63.805 -23.362 -55.133 1.00 36.00 102 THR A C 1
ATOM 790 O O . THR A 1 102 ? 63.584 -23.346 -53.930 1.00 36.00 102 THR A O 1
ATOM 793 N N . SER A 1 103 ? 63.380 -24.350 -55.929 1.00 34.66 103 SER A N 1
ATOM 794 C CA . SER A 1 103 ? 62.804 -25.662 -55.569 1.00 34.66 103 SER A CA 1
ATOM 795 C C . SER A 1 103 ? 63.862 -26.634 -54.982 1.00 34.66 103 SER A C 1
ATOM 797 O O . SER A 1 103 ? 65.042 -26.293 -54.976 1.00 34.66 103 SER A O 1
ATOM 799 N N . PRO A 1 104 ? 63.557 -27.939 -54.804 1.00 58.09 104 PRO A N 1
ATOM 800 C CA . PRO A 1 104 ? 62.602 -28.621 -53.911 1.00 58.09 104 PRO A CA 1
ATOM 801 C C . PRO A 1 104 ? 63.351 -29.637 -52.995 1.00 58.09 104 PRO A C 1
ATOM 803 O O . PRO A 1 104 ? 64.558 -29.768 -53.139 1.00 58.09 104 PRO A O 1
ATOM 806 N N . LEU A 1 105 ? 62.670 -30.376 -52.093 1.00 32.31 105 LEU A N 1
ATOM 807 C CA . LEU A 1 105 ? 62.909 -31.810 -51.745 1.00 32.31 105 LEU A CA 1
ATOM 808 C C . LEU A 1 105 ? 62.488 -32.166 -50.297 1.00 32.31 105 LEU A C 1
ATOM 810 O O . LEU A 1 105 ? 63.070 -31.683 -49.334 1.00 32.31 105 LEU A O 1
ATOM 814 N N . SER A 1 106 ? 61.531 -33.098 -50.175 1.00 36.28 106 SER A N 1
ATOM 815 C CA . SER A 1 106 ? 61.551 -34.290 -49.294 1.00 36.28 106 SER A CA 1
ATOM 816 C C . SER A 1 106 ? 60.178 -34.633 -48.683 1.00 36.28 106 SER A C 1
ATOM 818 O O . SER A 1 106 ? 59.790 -34.145 -47.630 1.00 36.28 106 SER A O 1
ATOM 820 N N . SER A 1 107 ? 59.491 -35.524 -49.402 1.00 43.72 107 SER A N 1
ATOM 821 C CA . SER A 1 107 ? 58.792 -36.747 -48.962 1.00 43.72 107 SER A CA 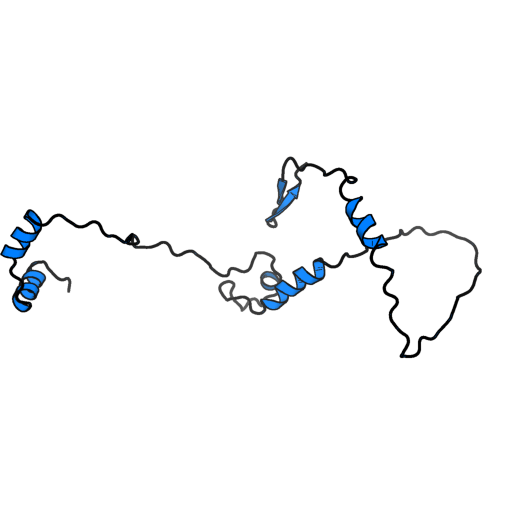1
ATOM 822 C C . SER A 1 107 ? 57.729 -36.730 -47.835 1.00 43.72 107 SER A C 1
ATOM 824 O O . SER A 1 107 ? 58.015 -36.346 -46.703 1.00 43.72 107 SER A O 1
ATOM 826 N N . PRO A 1 108 ? 56.542 -37.331 -48.084 1.00 46.41 108 PRO A N 1
ATOM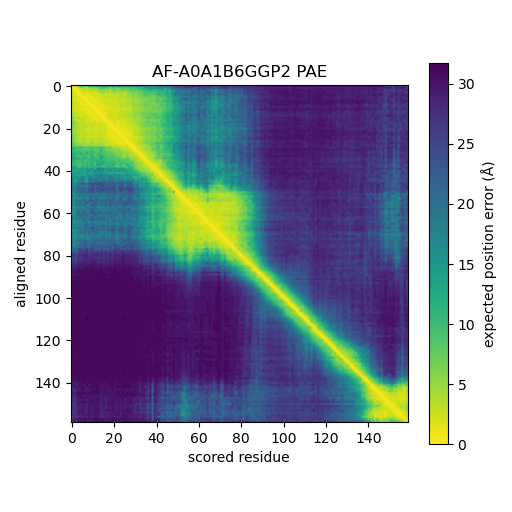 827 C CA . PRO A 1 108 ? 55.497 -37.570 -47.090 1.00 46.41 108 PRO A CA 1
ATOM 828 C C . PRO A 1 108 ? 55.735 -38.889 -46.333 1.00 46.41 108 PRO A C 1
ATOM 830 O O . PRO A 1 108 ? 56.034 -39.918 -46.940 1.00 46.41 108 PRO A O 1
ATOM 833 N N . LYS A 1 109 ? 55.537 -38.910 -45.008 1.00 42.06 109 LYS A N 1
ATOM 834 C CA . LYS A 1 109 ? 55.407 -40.169 -44.254 1.00 42.06 109 LYS A CA 1
ATOM 835 C C . LYS A 1 109 ? 53.934 -40.517 -44.098 1.00 42.06 109 LYS A C 1
ATOM 837 O O . LYS A 1 109 ? 53.255 -40.081 -43.176 1.00 42.06 109 LYS A O 1
ATOM 842 N N . ASN A 1 110 ? 53.473 -41.311 -45.052 1.00 40.84 110 ASN A N 1
ATOM 843 C CA . ASN A 1 110 ? 52.250 -42.089 -44.977 1.00 40.84 110 ASN A CA 1
ATOM 844 C C . ASN A 1 110 ? 52.455 -43.246 -43.976 1.00 40.84 110 ASN A C 1
ATOM 846 O O . ASN A 1 110 ? 53.468 -43.934 -44.066 1.00 40.84 110 ASN A O 1
ATOM 850 N N . SER A 1 111 ? 51.518 -43.478 -43.055 1.00 37.16 111 SER A N 1
ATOM 851 C CA . SER A 1 111 ? 50.981 -44.820 -42.755 1.00 37.16 111 SER A CA 1
ATOM 852 C C . SER A 1 111 ? 49.909 -44.694 -41.664 1.00 37.16 111 SER A C 1
ATOM 854 O O . SER A 1 111 ? 50.224 -44.386 -40.521 1.00 37.16 111 SER A O 1
ATOM 856 N N . LEU A 1 112 ? 48.619 -44.714 -41.999 1.00 42.72 112 LEU A N 1
ATOM 857 C CA . LEU A 1 112 ? 47.790 -45.906 -42.239 1.00 42.72 112 LEU A CA 1
ATOM 858 C C . LEU A 1 112 ? 47.624 -46.831 -41.012 1.00 42.72 112 LEU A C 1
ATOM 860 O O . LEU A 1 112 ? 48.591 -47.379 -40.494 1.00 42.72 112 LEU A O 1
ATOM 864 N N . PHE A 1 113 ? 46.341 -47.069 -40.701 1.00 41.09 113 PHE A N 1
ATOM 865 C CA . PHE A 1 113 ? 45.728 -48.161 -39.928 1.00 41.09 113 PHE A CA 1
ATOM 866 C C . PHE A 1 113 ? 45.759 -48.129 -38.390 1.00 41.09 113 PHE A C 1
ATOM 868 O O . PHE A 1 113 ? 46.747 -48.478 -37.754 1.00 41.09 113 PHE A O 1
ATOM 875 N N . LYS A 1 114 ? 44.573 -47.935 -37.789 1.00 51.19 114 LYS A N 1
ATOM 876 C CA . LYS A 1 114 ? 44.184 -48.643 -36.558 1.00 51.19 114 LYS A CA 1
ATOM 877 C C . LYS A 1 114 ? 42.838 -49.339 -36.771 1.00 51.19 114 LYS A C 1
ATOM 879 O O . LYS A 1 114 ? 41.849 -48.695 -37.108 1.00 51.19 114 LYS A O 1
ATOM 884 N N . ARG A 1 115 ? 42.842 -50.670 -36.641 1.00 48.19 115 ARG A N 1
ATOM 885 C CA . ARG A 1 115 ? 41.643 -51.523 -36.599 1.00 48.19 115 ARG A CA 1
ATOM 886 C C . ARG A 1 115 ? 40.997 -51.443 -35.202 1.00 48.19 115 ARG A C 1
ATOM 888 O O . ARG A 1 115 ? 41.691 -51.076 -34.254 1.00 48.19 115 ARG A O 1
ATOM 895 N N . PRO A 1 116 ? 39.703 -51.774 -35.056 1.00 36.97 116 PRO A N 1
ATOM 896 C CA . PRO A 1 116 ? 39.002 -51.695 -33.777 1.00 36.97 116 PRO A CA 1
ATOM 897 C C . PRO A 1 116 ? 39.418 -52.852 -32.854 1.00 36.97 116 PRO A C 1
ATOM 899 O O . PRO A 1 116 ? 39.268 -54.006 -33.246 1.00 36.97 116 PRO A O 1
ATOM 902 N N . GLY A 1 117 ? 39.889 -52.539 -31.638 1.00 52.06 117 GLY A N 1
ATOM 903 C CA . GLY A 1 117 ? 39.939 -53.494 -30.520 1.00 52.06 117 GLY A CA 1
ATOM 904 C C . GLY A 1 117 ? 41.290 -53.761 -29.839 1.00 52.06 117 GLY A C 1
ATOM 905 O O . GLY A 1 117 ? 41.630 -54.924 -29.709 1.00 52.06 117 GLY A O 1
ATOM 906 N N . ASP A 1 118 ? 42.004 -52.747 -29.327 1.00 37.44 118 ASP A N 1
ATOM 907 C CA . ASP A 1 118 ? 43.105 -52.965 -28.359 1.00 37.44 118 ASP A CA 1
ATOM 908 C C . ASP A 1 118 ? 43.064 -51.962 -27.177 1.00 37.44 118 ASP A C 1
ATOM 910 O O . ASP A 1 118 ? 42.611 -50.826 -27.364 1.00 37.44 118 ASP A O 1
ATOM 914 N N . PRO A 1 119 ? 43.484 -52.368 -25.954 1.00 46.88 119 PRO A N 1
ATOM 915 C CA . PRO A 1 119 ? 43.114 -51.727 -24.687 1.00 46.88 119 PRO A CA 1
ATOM 916 C C . PRO A 1 119 ? 43.911 -50.462 -24.313 1.00 46.88 119 PRO A C 1
ATOM 918 O O . PRO A 1 119 ? 45.025 -50.202 -24.760 1.00 46.88 119 PRO A O 1
ATOM 921 N N . ILE A 1 120 ? 43.284 -49.669 -23.443 1.00 43.81 120 ILE A N 1
ATOM 922 C CA . ILE A 1 120 ? 43.621 -48.301 -23.038 1.00 43.81 120 ILE A CA 1
ATOM 923 C C . ILE A 1 120 ? 44.814 -48.318 -22.059 1.00 43.81 120 ILE A C 1
ATOM 925 O O . ILE A 1 120 ? 44.711 -48.905 -20.986 1.00 43.81 120 ILE A O 1
ATOM 929 N N . SER A 1 121 ? 45.930 -47.656 -22.394 1.00 44.28 121 SER A N 1
ATOM 930 C CA . SER A 1 121 ? 47.066 -47.465 -21.472 1.00 44.28 121 SER A CA 1
ATOM 931 C C . SER A 1 121 ? 46.875 -46.203 -20.618 1.00 44.28 121 SER A C 1
ATOM 933 O O . SER A 1 121 ? 46.766 -45.091 -21.139 1.00 44.28 121 SER A O 1
ATOM 935 N N . ALA A 1 122 ? 46.806 -46.390 -19.300 1.00 52.81 122 ALA A N 1
ATOM 936 C CA . ALA A 1 122 ? 46.395 -45.408 -18.296 1.00 52.81 122 ALA A CA 1
ATOM 937 C C . ALA A 1 122 ? 47.560 -44.632 -17.634 1.00 52.81 122 ALA A C 1
ATOM 939 O O . ALA A 1 122 ? 47.453 -44.256 -16.471 1.00 52.81 122 ALA A O 1
ATOM 940 N N . GLU A 1 123 ? 48.661 -44.352 -18.342 1.00 48.44 123 GLU A N 1
ATOM 941 C CA . GLU A 1 123 ? 49.870 -43.755 -17.727 1.00 48.44 123 GLU A CA 1
ATOM 942 C C . GLU A 1 123 ? 50.194 -42.293 -18.104 1.00 48.44 123 GLU A C 1
ATOM 944 O O . GLU A 1 123 ? 51.207 -41.755 -17.671 1.00 48.44 123 GLU A O 1
ATOM 949 N N . ASN A 1 124 ? 49.330 -41.573 -18.831 1.00 51.91 124 ASN A N 1
ATOM 950 C CA . ASN A 1 124 ? 49.652 -40.208 -19.304 1.00 51.91 124 ASN A CA 1
ATOM 951 C C . ASN A 1 124 ? 49.012 -39.036 -18.528 1.00 51.91 124 ASN A C 1
ATOM 953 O O . ASN A 1 124 ? 49.065 -37.895 -18.993 1.00 51.91 124 ASN A O 1
ATOM 957 N N . ASN A 1 125 ? 48.432 -39.263 -17.344 1.00 56.00 125 ASN A N 1
ATOM 958 C CA . ASN A 1 125 ? 47.755 -38.195 -16.586 1.00 56.00 125 ASN A CA 1
ATOM 959 C C . ASN A 1 125 ? 48.626 -37.463 -15.546 1.00 56.00 125 ASN A C 1
ATOM 961 O O . ASN A 1 125 ? 48.269 -36.356 -15.145 1.00 56.00 125 ASN A O 1
ATOM 965 N N . LEU A 1 126 ? 49.780 -38.001 -15.135 1.00 53.38 126 LEU A N 1
ATOM 966 C CA . LEU A 1 126 ? 50.580 -37.366 -14.074 1.00 53.38 126 LEU A CA 1
ATOM 967 C C . LEU A 1 126 ? 51.416 -36.169 -14.569 1.00 53.38 126 LEU A C 1
ATOM 969 O O . LEU A 1 126 ? 51.521 -35.154 -13.884 1.00 53.38 126 LEU A O 1
ATOM 973 N N . LEU A 1 127 ? 51.946 -36.236 -15.795 1.00 55.28 127 LEU A N 1
ATOM 974 C CA . LEU A 1 127 ? 52.819 -35.192 -16.357 1.00 55.28 127 LEU A CA 1
ATOM 975 C C . LEU A 1 127 ? 52.063 -33.923 -16.794 1.00 55.28 127 LEU A C 1
ATOM 977 O O . LEU A 1 127 ? 52.657 -32.849 -16.873 1.00 55.28 127 LEU A O 1
ATOM 981 N N . LYS A 1 128 ? 50.750 -34.015 -17.043 1.00 53.88 128 LYS A N 1
ATOM 982 C CA . LYS A 1 128 ? 49.915 -32.852 -17.392 1.00 53.88 128 LYS A CA 1
ATOM 983 C C . LYS A 1 128 ? 49.561 -31.991 -16.179 1.00 53.88 128 LYS A C 1
ATOM 985 O O . LYS A 1 128 ? 49.464 -30.777 -16.318 1.00 53.88 128 LYS A O 1
ATOM 990 N N . ARG A 1 129 ? 49.436 -32.586 -14.986 1.00 52.66 129 ARG A N 1
ATOM 991 C CA . ARG A 1 129 ? 49.085 -31.845 -13.763 1.00 52.66 129 ARG A CA 1
ATOM 992 C C . ARG A 1 129 ? 50.253 -31.011 -13.228 1.00 52.66 129 ARG A C 1
ATOM 994 O O . ARG A 1 129 ? 50.034 -29.903 -12.757 1.00 52.66 129 ARG A O 1
ATOM 1001 N N . ALA A 1 130 ? 51.487 -31.497 -13.376 1.00 48.34 130 ALA A N 1
ATOM 1002 C CA . ALA A 1 130 ? 52.684 -30.773 -12.940 1.00 48.34 130 ALA A CA 1
ATOM 1003 C C . ALA A 1 130 ? 52.993 -29.525 -13.793 1.00 48.34 130 ALA A C 1
ATOM 1005 O O . ALA A 1 130 ? 53.560 -28.567 -13.282 1.00 48.34 130 ALA A O 1
ATOM 1006 N N . ARG A 1 131 ? 52.579 -29.493 -15.071 1.00 50.94 131 ARG A N 1
ATOM 1007 C CA . ARG A 1 131 ? 52.734 -28.301 -15.928 1.00 50.94 131 ARG A CA 1
ATOM 1008 C C . ARG A 1 131 ? 51.704 -27.204 -15.655 1.00 50.94 131 ARG A C 1
ATOM 1010 O O . ARG A 1 131 ? 51.975 -26.054 -15.960 1.00 50.94 131 ARG A O 1
ATOM 1017 N N . MET A 1 132 ? 50.561 -27.536 -15.057 1.00 48.84 132 MET A N 1
ATOM 1018 C CA . MET A 1 132 ? 49.517 -26.550 -14.758 1.00 48.84 132 MET A CA 1
ATOM 1019 C C . MET A 1 132 ? 49.772 -25.730 -13.486 1.00 48.84 132 MET A C 1
ATOM 1021 O O . MET A 1 132 ? 49.158 -24.686 -13.334 1.00 48.84 132 MET A O 1
ATOM 1025 N N . MET A 1 133 ? 50.657 -26.172 -12.586 1.00 48.34 133 MET A N 1
ATOM 1026 C CA . MET A 1 133 ? 50.938 -25.462 -11.325 1.00 48.34 133 MET A CA 1
ATOM 1027 C C . MET A 1 133 ? 52.146 -24.513 -11.399 1.00 48.34 133 MET A C 1
ATOM 1029 O O . MET A 1 133 ? 52.388 -23.791 -10.444 1.00 48.34 133 MET A O 1
ATOM 1033 N N . LEU A 1 134 ? 52.914 -24.508 -12.500 1.00 48.31 134 LEU A N 1
ATOM 1034 C CA . LEU A 1 134 ? 54.130 -23.687 -12.638 1.00 48.31 134 LEU A CA 1
ATOM 1035 C C . LEU A 1 134 ? 53.941 -22.442 -13.528 1.00 48.31 134 LEU A C 1
ATOM 1037 O O . LEU A 1 134 ? 54.743 -21.519 -13.464 1.00 48.31 134 LEU A O 1
ATOM 1041 N N . GLU A 1 135 ? 52.889 -22.379 -14.351 1.00 50.12 135 GLU A N 1
ATOM 1042 C CA . GLU A 1 135 ? 52.658 -21.232 -15.250 1.00 50.12 135 GLU A CA 1
ATOM 1043 C C . GLU A 1 135 ? 51.851 -20.078 -14.623 1.00 50.12 135 GLU A C 1
ATOM 1045 O O . GLU A 1 135 ? 51.591 -19.083 -15.300 1.00 50.12 135 GLU A O 1
ATOM 1050 N N . GLU A 1 136 ? 51.476 -20.168 -13.341 1.00 48.44 136 GLU A N 1
ATOM 1051 C CA . GLU A 1 136 ? 50.695 -19.120 -12.659 1.00 48.44 136 GLU A CA 1
ATOM 1052 C C . GLU A 1 136 ? 51.556 -17.939 -12.155 1.00 48.44 136 GLU A C 1
ATOM 1054 O O . GLU A 1 136 ? 51.027 -16.868 -11.882 1.00 48.44 136 GLU A O 1
ATOM 1059 N N . GLU A 1 137 ? 52.889 -18.064 -12.123 1.00 50.53 137 GLU A N 1
ATOM 1060 C CA . GLU A 1 137 ? 53.790 -17.036 -11.557 1.00 50.53 137 GLU A CA 1
ATOM 1061 C C . GLU A 1 137 ? 54.672 -16.311 -12.598 1.00 50.53 137 GLU A C 1
ATOM 1063 O O . GLU A 1 137 ? 55.688 -15.709 -12.257 1.00 50.53 137 GLU A O 1
ATOM 1068 N N . GLY A 1 138 ? 54.322 -16.358 -13.890 1.00 52.88 138 GLY A N 1
ATOM 1069 C CA . GLY A 1 138 ? 55.248 -15.954 -14.963 1.00 52.88 138 GLY A CA 1
ATOM 1070 C C . GLY A 1 138 ? 54.834 -14.804 -15.882 1.00 52.88 138 GLY A C 1
ATOM 1071 O O . GLY A 1 138 ? 55.637 -14.396 -16.722 1.00 52.88 138 GLY A O 1
ATOM 1072 N N . ARG A 1 139 ? 53.606 -14.278 -15.796 1.00 57.47 139 ARG A N 1
ATOM 1073 C CA . ARG A 1 139 ? 53.157 -13.186 -16.681 1.00 57.47 139 ARG A CA 1
ATOM 1074 C C . ARG A 1 139 ? 52.947 -11.917 -15.859 1.00 57.47 139 ARG A C 1
ATOM 1076 O O . ARG A 1 139 ? 52.151 -11.966 -14.927 1.00 57.47 139 ARG A O 1
ATOM 1083 N N . PRO A 1 140 ? 53.610 -10.787 -16.181 1.00 57.28 140 PRO A N 1
ATOM 1084 C CA . PRO A 1 140 ? 53.364 -9.543 -15.466 1.00 57.28 140 PRO A CA 1
ATOM 1085 C C . PRO A 1 140 ? 51.891 -9.160 -15.648 1.00 57.28 140 PRO A C 1
ATOM 1087 O O . PRO A 1 140 ? 51.467 -8.801 -16.750 1.00 57.28 140 PRO A O 1
ATOM 1090 N N . LEU A 1 141 ? 51.107 -9.281 -14.572 1.00 64.06 141 LEU A N 1
ATOM 1091 C CA . LEU A 1 141 ? 49.748 -8.762 -14.493 1.00 64.06 141 LEU A CA 1
ATOM 1092 C C . LEU A 1 141 ? 49.861 -7.250 -14.681 1.00 64.06 141 LEU A C 1
ATOM 1094 O O . LEU A 1 141 ? 50.368 -6.542 -13.815 1.00 64.06 141 LEU A O 1
ATOM 1098 N N . ARG A 1 142 ? 49.473 -6.744 -15.855 1.00 73.50 142 ARG A N 1
ATOM 1099 C CA . ARG A 1 142 ? 49.373 -5.298 -16.050 1.00 73.50 142 ARG A CA 1
ATOM 1100 C C . ARG A 1 142 ? 48.249 -4.804 -15.154 1.00 73.50 142 ARG A C 1
ATOM 1102 O O . ARG A 1 142 ? 47.083 -5.061 -15.442 1.00 73.50 142 ARG A O 1
ATOM 1109 N N . GLU A 1 143 ? 48.609 -4.110 -14.084 1.00 80.94 143 GLU A N 1
ATOM 1110 C CA . GLU A 1 143 ? 47.642 -3.405 -13.255 1.00 80.94 143 GLU A CA 1
ATOM 1111 C C . GLU A 1 143 ? 46.983 -2.308 -14.095 1.00 80.94 143 GLU A C 1
ATOM 1113 O O . GLU A 1 143 ? 47.650 -1.494 -14.739 1.00 80.94 143 GLU A O 1
ATOM 1118 N N . ILE A 1 144 ? 45.654 -2.327 -14.138 1.00 86.56 144 ILE A N 1
ATOM 1119 C CA . ILE A 1 144 ? 44.857 -1.330 -14.844 1.00 86.56 144 ILE A CA 1
ATOM 1120 C C . ILE A 1 144 ? 44.453 -0.284 -13.806 1.00 86.56 144 ILE A C 1
ATOM 1122 O O . ILE A 1 144 ? 43.598 -0.548 -12.966 1.00 86.56 144 ILE A O 1
ATOM 1126 N N . SER A 1 145 ? 45.075 0.895 -13.849 1.00 87.69 145 SER A N 1
ATOM 1127 C CA . SER A 1 145 ? 44.802 1.983 -12.896 1.00 87.69 145 SER A CA 1
ATOM 1128 C C . SER A 1 145 ? 43.491 2.716 -13.179 1.00 87.69 145 SER A C 1
ATOM 1130 O O . SER A 1 145 ? 42.918 3.327 -12.279 1.00 87.69 145 SER A O 1
ATOM 1132 N N . SER A 1 146 ? 43.008 2.677 -14.424 1.00 88.00 146 SER A N 1
ATOM 1133 C CA . SER A 1 146 ? 41.756 3.318 -14.816 1.00 88.00 146 SER A CA 1
ATOM 1134 C C . SER A 1 146 ? 41.172 2.714 -16.094 1.00 88.00 146 SER A C 1
ATOM 1136 O O . SER A 1 146 ? 41.856 2.061 -16.885 1.00 88.00 146 SER A O 1
ATOM 1138 N N . VAL A 1 147 ? 39.867 2.901 -16.279 1.00 90.00 147 VAL A N 1
ATOM 1139 C CA . VAL A 1 147 ? 39.076 2.323 -17.369 1.00 90.00 147 VAL A CA 1
ATOM 1140 C C . VAL A 1 147 ? 38.136 3.405 -17.891 1.00 90.00 147 VAL A C 1
ATOM 1142 O O . VAL A 1 147 ? 37.594 4.180 -17.105 1.00 90.00 147 VAL A O 1
ATOM 1145 N N . MET A 1 148 ? 37.935 3.466 -19.205 1.00 91.81 148 MET A N 1
ATOM 1146 C CA . MET A 1 148 ? 36.999 4.386 -19.849 1.00 91.81 148 MET A CA 1
ATOM 1147 C C . MET A 1 148 ? 35.897 3.635 -20.594 1.00 91.81 148 MET A C 1
ATOM 1149 O O . MET A 1 148 ? 36.113 2.546 -21.124 1.00 91.81 148 MET A O 1
ATOM 1153 N N . MET A 1 149 ? 34.714 4.240 -20.651 1.00 93.38 149 MET A N 1
ATOM 1154 C CA . MET A 1 149 ? 33.567 3.701 -21.372 1.00 93.38 149 MET A CA 1
ATOM 1155 C C . MET A 1 149 ? 33.569 4.211 -22.815 1.00 93.38 149 MET A C 1
ATOM 1157 O O . MET A 1 149 ? 33.645 5.418 -23.053 1.00 93.38 149 MET A O 1
ATOM 1161 N N . THR A 1 150 ? 33.495 3.301 -23.784 1.00 86.44 150 THR A N 1
ATOM 1162 C CA . THR A 1 150 ? 33.336 3.652 -25.198 1.00 86.44 150 THR A CA 1
ATOM 1163 C C . THR A 1 150 ? 31.913 4.141 -25.467 1.00 86.44 150 THR A C 1
ATOM 1165 O O . THR A 1 150 ? 30.980 3.848 -24.720 1.00 86.44 150 THR A O 1
ATOM 1168 N N . THR A 1 151 ? 31.704 4.840 -26.581 1.00 79.44 151 THR A N 1
ATOM 1169 C CA . THR A 1 151 ? 30.369 5.280 -27.034 1.00 79.44 151 THR A CA 1
ATOM 1170 C C . THR A 1 151 ? 29.412 4.121 -27.342 1.00 79.44 151 THR A C 1
ATOM 1172 O O . THR A 1 151 ? 28.206 4.326 -27.427 1.00 79.44 151 THR A O 1
ATOM 1175 N N . SER A 1 152 ? 29.945 2.904 -27.479 1.00 80.75 152 SER A N 1
ATOM 1176 C CA . SER A 1 152 ? 29.212 1.641 -27.603 1.00 80.75 152 SER A CA 1
ATOM 1177 C C . SER A 1 152 ? 28.958 0.926 -26.265 1.00 80.75 152 SER A C 1
ATOM 1179 O O . SER A 1 152 ? 28.363 -0.147 -26.265 1.00 80.75 152 SER A O 1
ATOM 1181 N N . GLY A 1 153 ? 29.394 1.495 -25.133 1.00 86.12 153 GLY A N 1
ATOM 1182 C CA . GLY A 1 153 ? 29.128 0.976 -23.786 1.00 86.12 153 GLY A CA 1
ATOM 1183 C C . GLY A 1 153 ? 30.115 -0.079 -23.273 1.00 86.12 153 GLY A C 1
ATOM 1184 O O . GLY A 1 153 ? 29.869 -0.670 -22.224 1.00 86.12 153 GLY A O 1
ATOM 1185 N N . PHE A 1 154 ? 31.232 -0.324 -23.966 1.00 86.44 154 PHE A N 1
ATOM 1186 C CA . PHE A 1 154 ? 32.271 -1.244 -23.492 1.00 86.44 154 PHE A CA 1
ATOM 1187 C C . PHE A 1 154 ? 33.312 -0.515 -22.643 1.00 86.44 154 PHE A C 1
ATOM 1189 O O . PHE A 1 154 ? 33.712 0.609 -22.939 1.00 86.44 154 PHE A O 1
ATOM 1196 N N . LEU A 1 155 ? 33.786 -1.181 -21.593 1.00 91.12 155 LEU A N 1
ATOM 1197 C CA . LEU A 1 155 ? 34.841 -0.687 -20.718 1.00 91.12 155 LEU A CA 1
ATOM 1198 C C . LEU A 1 155 ? 36.213 -1.094 -21.271 1.00 91.12 155 LEU A C 1
ATOM 1200 O O . LEU A 1 155 ? 36.497 -2.280 -21.428 1.00 91.12 155 LEU A O 1
ATOM 1204 N N . SER A 1 156 ? 37.057 -0.113 -21.582 1.00 89.75 156 SER A N 1
ATOM 1205 C CA . SER A 1 156 ? 38.417 -0.310 -22.104 1.00 89.75 156 SER A CA 1
ATOM 1206 C C . SER A 1 156 ? 39.448 0.312 -21.160 1.00 89.75 156 SER A C 1
ATOM 1208 O O . SER A 1 156 ? 39.167 1.382 -20.618 1.00 89.75 156 SER A O 1
ATOM 1210 N N . PRO A 1 157 ? 40.634 -0.294 -20.949 1.00 89.81 157 PRO A N 1
ATOM 1211 C CA . PRO A 1 157 ? 41.681 0.312 -20.128 1.00 89.81 157 PRO A CA 1
ATOM 1212 C C . PRO A 1 157 ? 41.998 1.727 -20.614 1.00 89.81 157 PRO A C 1
ATOM 1214 O O . PRO A 1 157 ? 42.283 1.928 -21.798 1.00 89.81 157 PRO A O 1
ATOM 1217 N N . ALA A 1 158 ? 41.932 2.696 -19.709 1.00 81.75 158 ALA A N 1
ATOM 1218 C CA . ALA A 1 158 ? 42.354 4.056 -19.991 1.00 81.75 158 ALA A CA 1
ATOM 1219 C C . ALA A 1 158 ? 43.875 4.139 -19.784 1.00 81.75 158 ALA A C 1
ATOM 1221 O O . ALA A 1 158 ? 44.416 3.545 -18.849 1.00 81.75 158 ALA A O 1
ATOM 1222 N N . ARG A 1 159 ? 44.563 4.793 -20.722 1.00 71.94 159 ARG A N 1
ATOM 1223 C CA . ARG A 1 159 ? 46.014 5.018 -20.676 1.00 71.94 159 ARG A CA 1
ATOM 1224 C C . ARG A 1 159 ? 46.346 6.312 -19.959 1.00 71.94 159 ARG A C 1
ATOM 1226 O O . ARG A 1 159 ? 45.577 7.278 -20.143 1.00 71.94 159 ARG A O 1
#

Organism: NCBI:txid1464854

Sequence (159 aa):
TMPTVADIALAFNDWGVNISELEEYVEYVAPVPCAVSVPKFPVERDSHLNLLKPGSREVVTRPVHIHEHLPAMHPQLEEEEYLVKQSPLSVDITGTEPGSGTSPLSSPKNSLFKRPGDPISAENNLLKRARMMLEEEGRPLREISSVMMTTSGFLSPAR

Mean predicted aligned error: 21.84 Å

Foldseek 3Di:
DDDDPVNVVVVCVVVVHDVVVVVVCVVPPDDDPDPDDDDDPPDDDDPPQQQDQVPQPCVVPPDPVDDRSDHRPCPPVSVVVVVVVPPPPPDDDDDDDDDDDDDDDDDDDDDDDDDPDDDDDDPPPPVVVVVVVPPPPPDPPPDQPDWDADPSGDIHRDD

Secondary structure (DSSP, 8-state):
----HHHHHHHHHHTT--HHHHHHHHHHSPPPPPSS----SSPPPP----PPPTT-HHHHHS-TTS-TTSPPS-THHHHHHHHHTTS----------------------------S--PPP--SSHHHHHHHTTGGGSS-------EEE-TTS-EEE--

Solvent-accessible surface area (backbone atoms only — not comparable to full-atom values): 11493 Å² total; per-residue (Å²): 136,81,90,50,72,67,58,50,53,54,52,31,55,74,70,71,50,60,65,71,59,50,55,51,44,65,75,74,50,79,85,76,79,75,93,59,90,75,81,66,78,84,67,83,73,83,82,78,68,68,60,68,56,88,83,34,68,60,69,70,69,54,59,86,92,57,62,72,90,49,71,76,92,61,65,70,66,59,59,53,54,61,59,59,69,70,53,83,78,82,82,85,82,81,85,89,81,90,81,87,83,85,87,87,91,83,84,85,90,83,80,87,90,83,81,95,85,80,85,87,82,90,78,76,66,67,72,59,58,63,60,66,73,66,66,79,84,73,69,88,76,79,82,76,92,42,69,41,73,45,100,85,70,49,82,41,80,48,131

Radius of gyration: 37.76 Å; Cα contacts (8 Å, |Δi|>4): 45; chains: 1; bounding box: 91×63×83 Å

pLDDT: mean 71.23, std 21.23, range [30.88, 97.12]